Protein AF-A0A6J1W5N3-F1 (afdb_monomer_lite)

InterPro domains:
  IPR006020 PTB/PI domain [PF00640] (11-145)
  IPR006020 PTB/PI domain [PS01179] (11-145)
  IPR006020 PTB/PI domain [SM00462] (6-149)
  IPR011993 PH-like domain superfamily [G3DSA:2.30.29.30] (1-146)
  IPR047178 JNK-interacting protein 1 [PTHR47437] (1-156)

Structure (mmCIF, N/CA/C/O backbone):
data_AF-A0A6J1W5N3-F1
#
_entry.id   AF-A0A6J1W5N3-F1
#
loop_
_atom_site.group_PDB
_atom_site.id
_atom_site.type_symbol
_atom_site.label_atom_id
_atom_site.label_alt_id
_atom_site.label_comp_id
_atom_site.label_asym_id
_atom_site.label_entity_id
_atom_site.label_seq_id
_atom_site.pdbx_PDB_ins_code
_atom_site.Cartn_x
_atom_site.Cartn_y
_atom_site.Cartn_z
_atom_site.occupancy
_atom_site.B_iso_or_equiv
_atom_site.auth_seq_id
_atom_site.auth_comp_id
_atom_site.auth_asym_id
_atom_site.auth_atom_id
_atom_site.pdbx_PDB_model_num
ATOM 1 N N . LEU A 1 1 ? 1.050 11.140 30.054 1.00 41.69 1 LEU A N 1
ATOM 2 C CA . LEU A 1 1 ? 1.915 11.761 29.024 1.00 41.69 1 LEU A CA 1
ATOM 3 C C . LEU A 1 1 ? 1.474 11.235 27.662 1.00 41.69 1 LEU A C 1
ATOM 5 O O . LEU A 1 1 ? 1.854 10.128 27.311 1.00 41.69 1 LEU A O 1
ATOM 9 N N . LYS A 1 2 ? 0.604 11.960 26.945 1.00 44.38 2 LYS A N 1
ATOM 10 C CA . LYS A 1 2 ? 0.172 11.566 25.594 1.00 44.38 2 LYS A CA 1
ATOM 11 C C . LYS A 1 2 ? 1.347 11.803 24.643 1.00 44.38 2 LYS A C 1
ATOM 13 O O . LYS A 1 2 ? 1.712 12.952 24.408 1.00 44.38 2 LYS A O 1
ATOM 18 N N . ARG A 1 3 ? 2.008 10.730 24.208 1.00 53.19 3 ARG A N 1
ATOM 19 C CA . ARG A 1 3 ? 3.093 10.803 23.227 1.00 53.19 3 ARG A CA 1
ATOM 20 C C . ARG A 1 3 ? 2.467 11.096 21.866 1.00 53.19 3 ARG A C 1
ATOM 22 O O . ARG A 1 3 ? 1.614 10.352 21.418 1.00 53.19 3 ARG A O 1
ATOM 29 N N . ASN A 1 4 ? 2.883 12.195 21.247 1.00 57.50 4 ASN A N 1
ATOM 30 C CA . ASN A 1 4 ? 2.684 12.424 19.820 1.00 57.50 4 ASN A CA 1
ATOM 31 C C . ASN A 1 4 ? 3.415 11.333 19.033 1.00 57.50 4 ASN A C 1
ATOM 33 O O . ASN A 1 4 ? 4.613 11.153 19.269 1.00 57.50 4 ASN A O 1
ATOM 37 N N . PRO A 1 5 ? 2.806 10.793 17.975 1.00 57.59 5 PRO A N 1
ATOM 38 C CA . PRO A 1 5 ? 3.554 10.468 16.786 1.00 57.59 5 PRO A CA 1
ATOM 39 C C . PRO A 1 5 ? 3.289 11.573 15.760 1.00 57.59 5 PRO A C 1
ATOM 41 O O . PRO A 1 5 ? 2.505 11.421 14.831 1.00 57.59 5 PRO A O 1
ATOM 44 N N . CYS A 1 6 ? 3.986 12.707 15.911 1.00 74.62 6 CYS A N 1
ATOM 45 C CA . CYS A 1 6 ? 4.166 13.681 14.819 1.00 74.62 6 CYS A CA 1
ATOM 46 C C . CYS A 1 6 ? 5.134 13.146 13.746 1.00 74.62 6 CYS A C 1
ATOM 48 O O . CYS A 1 6 ? 5.687 13.928 12.975 1.00 74.62 6 CYS A O 1
ATOM 50 N N . TRP A 1 7 ? 5.419 11.840 13.748 1.00 93.00 7 TRP A N 1
ATOM 51 C CA . TRP A 1 7 ? 6.353 11.248 12.813 1.00 93.00 7 TRP A CA 1
ATOM 52 C C . TRP A 1 7 ? 5.649 10.992 11.484 1.00 93.00 7 TRP A C 1
ATOM 54 O O . TRP A 1 7 ? 4.497 10.555 11.429 1.00 93.00 7 TRP A O 1
ATOM 64 N N . VAL A 1 8 ? 6.380 11.284 10.418 1.00 95.56 8 VAL A N 1
ATOM 65 C CA . VAL A 1 8 ? 6.025 10.969 9.042 1.00 95.56 8 VAL A CA 1
ATOM 66 C C . VAL A 1 8 ? 7.302 10.458 8.394 1.00 95.56 8 VAL A C 1
ATOM 68 O O . VAL A 1 8 ? 8.340 11.110 8.489 1.00 95.56 8 VAL A O 1
ATOM 71 N N . GLU A 1 9 ? 7.234 9.284 7.779 1.00 97.50 9 GLU A N 1
ATOM 72 C CA . GLU A 1 9 ? 8.339 8.707 7.012 1.00 97.50 9 GLU A CA 1
ATOM 73 C C . GLU A 1 9 ? 8.003 8.739 5.524 1.00 97.50 9 GLU A C 1
ATOM 75 O O . GLU A 1 9 ? 6.858 8.486 5.143 1.00 97.50 9 GLU A O 1
ATOM 80 N N . HIS A 1 10 ? 9.003 9.024 4.693 1.00 97.12 10 HIS A N 1
ATOM 81 C CA . HIS A 1 10 ? 8.857 9.173 3.246 1.00 97.12 10 HIS A CA 1
ATOM 82 C C . HIS A 1 10 ? 9.663 8.108 2.510 1.00 97.12 10 HIS A C 1
ATOM 84 O O . HIS A 1 10 ? 10.825 7.852 2.834 1.00 97.12 10 HIS A O 1
ATOM 90 N N . PHE A 1 11 ? 9.062 7.514 1.482 1.00 97.25 11 PHE A N 1
ATOM 91 C CA . PHE A 1 11 ? 9.704 6.497 0.656 1.00 97.25 11 PHE A CA 1
ATOM 92 C C . PHE A 1 11 ? 9.455 6.767 -0.824 1.00 97.25 11 PHE A C 1
ATOM 94 O O . PHE A 1 11 ? 8.316 6.742 -1.292 1.00 97.25 11 PHE A O 1
ATOM 101 N N . ASN A 1 12 ? 10.534 6.928 -1.593 1.00 96.00 12 ASN A N 1
ATOM 102 C CA . ASN A 1 12 ? 10.446 7.007 -3.045 1.00 96.00 12 ASN A CA 1
ATOM 103 C C . ASN A 1 12 ? 10.312 5.601 -3.643 1.00 96.00 12 ASN A C 1
ATOM 105 O O . ASN A 1 12 ? 11.219 4.773 -3.545 1.00 96.00 12 ASN A O 1
ATOM 109 N N . VAL A 1 13 ? 9.154 5.314 -4.230 1.00 95.94 13 VAL A N 1
ATOM 110 C CA . VAL A 1 13 ? 8.788 3.974 -4.709 1.00 95.94 13 VAL A CA 1
ATOM 111 C C . VAL A 1 13 ? 8.031 4.074 -6.030 1.00 95.94 13 VAL A C 1
ATOM 113 O O . VAL A 1 13 ? 7.598 5.148 -6.440 1.00 95.94 13 VAL A O 1
ATOM 116 N N . GLN A 1 14 ? 7.838 2.954 -6.723 1.00 95.31 14 GLN A N 1
ATOM 117 C CA . GLN A 1 14 ? 7.046 2.915 -7.950 1.00 95.31 14 GLN A CA 1
ATOM 118 C C . GLN A 1 14 ? 5.700 2.251 -7.700 1.00 95.31 14 GLN A C 1
ATOM 120 O O . GLN A 1 14 ? 5.625 1.109 -7.243 1.00 95.31 14 GLN A O 1
ATOM 125 N N . PHE A 1 15 ? 4.618 2.938 -8.054 1.00 94.69 15 PHE A N 1
ATOM 126 C CA . PHE A 1 15 ? 3.278 2.375 -7.951 1.00 94.69 15 PHE A CA 1
ATOM 127 C C . PHE A 1 15 ? 2.946 1.528 -9.186 1.00 94.69 15 PHE A C 1
ATOM 129 O O . PHE A 1 15 ? 2.935 2.015 -10.320 1.00 94.69 15 PHE A O 1
ATOM 136 N N . LEU A 1 16 ? 2.623 0.250 -8.974 1.00 94.56 16 LEU A N 1
ATOM 137 C CA . LEU A 1 16 ? 2.275 -0.667 -10.059 1.00 94.56 16 LEU A CA 1
ATOM 138 C C . LEU A 1 16 ? 0.775 -0.701 -10.340 1.00 94.56 16 LEU A C 1
ATOM 140 O O . LEU A 1 16 ? 0.370 -0.853 -11.496 1.00 94.56 16 LEU A O 1
ATOM 144 N N . GLY A 1 17 ? -0.065 -0.541 -9.323 1.00 94.62 17 GLY A N 1
ATOM 145 C CA . GLY A 1 17 ? -1.509 -0.561 -9.513 1.00 94.62 17 GLY A CA 1
ATOM 146 C C . GLY A 1 17 ? -2.278 -0.981 -8.274 1.00 94.62 17 GLY A C 1
ATOM 147 O O . GLY A 1 17 ? -1.719 -1.253 -7.211 1.00 94.62 17 GLY A O 1
ATOM 148 N N . SER A 1 18 ? -3.595 -1.035 -8.427 1.00 96.75 18 SER A N 1
ATOM 149 C CA . SER A 1 18 ? -4.498 -1.575 -7.418 1.00 96.75 18 SER A CA 1
ATOM 150 C C . SER A 1 18 ? -5.413 -2.604 -8.043 1.00 96.75 18 SER A C 1
ATOM 152 O O . SER A 1 18 ? -5.770 -2.495 -9.216 1.00 96.75 18 SER A O 1
ATOM 154 N N . VAL A 1 19 ? -5.773 -3.615 -7.265 1.00 97.94 19 VAL A N 1
ATOM 155 C CA . VAL A 1 19 ? -6.684 -4.662 -7.707 1.00 97.94 19 VAL A CA 1
ATOM 156 C C . VAL A 1 19 ? -7.582 -5.079 -6.563 1.00 97.94 19 VAL A C 1
ATOM 158 O O . VAL A 1 19 ? -7.148 -5.144 -5.415 1.00 97.94 19 VAL A O 1
ATOM 161 N N . GLU A 1 20 ? -8.839 -5.356 -6.877 1.00 98.25 20 GLU A N 1
ATOM 162 C CA . GLU A 1 20 ? -9.758 -5.935 -5.909 1.00 98.25 20 GLU A CA 1
ATOM 163 C C . GLU A 1 20 ? -9.294 -7.328 -5.480 1.00 98.25 20 GLU A C 1
ATOM 165 O O . GLU A 1 20 ? -8.826 -8.128 -6.301 1.00 98.25 20 GLU A O 1
ATOM 170 N N . VAL A 1 21 ? -9.436 -7.604 -4.187 1.00 98.50 21 VAL A N 1
ATOM 171 C CA . VAL A 1 21 ? -9.086 -8.880 -3.567 1.00 98.50 21 VAL A CA 1
ATOM 172 C C . VAL A 1 21 ? -10.261 -9.425 -2.749 1.00 98.50 21 VAL A C 1
ATOM 174 O O . VAL A 1 21 ? -11.051 -8.644 -2.221 1.00 98.50 21 VAL A O 1
ATOM 177 N N . PRO A 1 22 ? -10.401 -10.758 -2.632 1.00 97.31 22 PRO A N 1
ATOM 178 C CA . PRO A 1 22 ? -11.573 -11.363 -1.996 1.00 97.31 22 PRO A CA 1
ATOM 179 C C . PRO A 1 22 ? -11.569 -11.271 -0.463 1.00 97.31 22 PRO A C 1
ATOM 181 O O . PRO A 1 22 ? -12.628 -11.358 0.151 1.00 97.31 22 PRO A O 1
ATOM 184 N N . TYR A 1 23 ? -10.401 -11.087 0.162 1.00 97.31 23 TYR A N 1
ATOM 185 C CA . TYR A 1 23 ? -10.256 -11.055 1.618 1.00 97.31 23 TYR A CA 1
ATOM 186 C C . TYR A 1 23 ? -9.337 -9.920 2.064 1.00 97.31 23 TYR A C 1
ATOM 188 O O . TYR A 1 23 ? -8.436 -9.508 1.334 1.00 97.31 23 TYR A O 1
ATOM 196 N N . HIS A 1 24 ? -9.552 -9.449 3.292 1.00 95.62 24 HIS A N 1
ATOM 197 C CA . HIS A 1 24 ? -8.825 -8.317 3.866 1.00 95.62 24 HIS A CA 1
ATOM 198 C C . HIS A 1 24 ? -7.397 -8.651 4.326 1.00 95.62 24 HIS A C 1
ATOM 200 O O . HIS A 1 24 ? -6.611 -7.746 4.574 1.00 95.62 24 HIS A O 1
ATOM 206 N N . GLN A 1 25 ? -7.043 -9.933 4.460 1.00 95.00 25 GLN A N 1
ATOM 207 C CA . GLN A 1 25 ? -5.736 -10.352 4.969 1.00 95.00 25 GLN A CA 1
ATOM 208 C C . GLN A 1 25 ? -5.273 -11.692 4.396 1.00 95.00 25 GLN A C 1
ATOM 210 O O . GLN A 1 25 ? -6.080 -12.504 3.939 1.00 95.00 25 GLN A O 1
ATOM 215 N N . GLY A 1 26 ? -3.961 -11.927 4.464 1.00 96.12 26 GLY A N 1
ATOM 216 C CA . GLY A 1 26 ? -3.330 -13.201 4.128 1.00 96.12 26 GLY A CA 1
ATOM 217 C C . GLY A 1 26 ? -2.244 -13.075 3.061 1.00 96.12 26 GLY A C 1
ATOM 218 O O . GLY A 1 26 ? -2.437 -12.469 2.006 1.00 96.12 26 GLY A O 1
ATOM 219 N N . ASN A 1 27 ? -1.103 -13.726 3.304 1.00 96.44 27 ASN A N 1
ATOM 220 C CA . ASN A 1 27 ? 0.046 -13.708 2.392 1.00 96.44 27 ASN A CA 1
ATOM 221 C C . ASN A 1 27 ? -0.306 -14.215 0.987 1.00 96.44 27 ASN A C 1
ATOM 223 O O . ASN A 1 27 ? 0.145 -13.638 0.002 1.00 96.44 27 ASN A O 1
ATOM 227 N N . GLY A 1 28 ? -1.146 -15.252 0.880 1.00 97.81 28 GLY A N 1
ATOM 228 C CA . GLY A 1 28 ? -1.596 -15.781 -0.412 1.00 97.81 28 GLY A CA 1
ATOM 229 C C . GLY A 1 28 ? -2.386 -14.760 -1.237 1.00 97.81 28 GLY A C 1
ATOM 230 O O . GLY A 1 28 ? -2.184 -14.661 -2.445 1.00 97.81 28 GLY A O 1
ATOM 231 N N . ILE A 1 29 ? -3.220 -13.947 -0.582 1.00 97.94 29 ILE A N 1
ATOM 232 C CA . ILE A 1 29 ? -4.014 -12.891 -1.226 1.00 97.94 29 ILE A CA 1
ATOM 233 C C . ILE A 1 29 ? -3.109 -11.781 -1.752 1.00 97.94 29 ILE A C 1
ATOM 235 O O . ILE A 1 29 ? -3.225 -11.366 -2.906 1.00 97.94 29 ILE A O 1
ATOM 239 N N . LEU A 1 30 ? -2.161 -11.353 -0.922 1.00 96.75 30 LEU A N 1
ATOM 240 C CA . LEU A 1 30 ? -1.202 -10.306 -1.247 1.00 96.75 30 LEU A CA 1
ATOM 241 C C . LEU A 1 30 ? -0.268 -10.739 -2.393 1.00 96.75 30 LEU A C 1
ATOM 243 O O . LEU A 1 30 ? -0.101 -10.008 -3.370 1.00 96.75 30 LEU A O 1
ATOM 247 N N . CYS A 1 31 ? 0.247 -11.972 -2.347 1.00 98.12 31 CYS A N 1
ATOM 248 C CA . CYS A 1 31 ? 1.070 -12.541 -3.419 1.00 98.12 31 CYS A CA 1
ATOM 249 C C . CYS A 1 31 ? 0.293 -12.677 -4.735 1.00 98.12 31 CYS A C 1
ATOM 251 O O . CYS A 1 31 ? 0.817 -12.331 -5.794 1.00 98.12 31 CYS A O 1
ATOM 253 N N . ALA A 1 32 ? -0.959 -13.143 -4.688 1.00 98.25 32 ALA A N 1
ATOM 254 C CA . ALA A 1 32 ? -1.795 -13.261 -5.880 1.00 98.25 32 ALA A CA 1
ATOM 255 C C . ALA A 1 32 ? -2.072 -11.891 -6.524 1.00 98.25 32 ALA A C 1
ATOM 257 O O . ALA A 1 32 ? -1.987 -11.756 -7.746 1.00 98.25 32 ALA A O 1
ATOM 258 N N . ALA A 1 33 ? -2.342 -10.859 -5.717 1.00 98.38 33 ALA A N 1
ATOM 259 C CA . ALA A 1 33 ? -2.532 -9.492 -6.199 1.00 98.38 33 ALA A CA 1
ATOM 260 C C . ALA A 1 33 ? -1.265 -8.929 -6.862 1.00 98.38 33 ALA A C 1
ATOM 262 O O . ALA A 1 33 ? -1.333 -8.400 -7.975 1.00 98.38 33 ALA A O 1
ATOM 263 N N . MET A 1 34 ? -0.103 -9.105 -6.221 1.00 98.25 34 MET A N 1
ATOM 264 C CA . MET A 1 34 ? 1.196 -8.731 -6.788 1.00 98.25 34 MET A CA 1
ATOM 265 C C . MET A 1 34 ? 1.454 -9.434 -8.114 1.00 98.25 34 MET A C 1
ATOM 267 O O . MET A 1 34 ? 1.780 -8.775 -9.098 1.00 98.25 34 MET A O 1
ATOM 271 N N . GLN A 1 35 ? 1.258 -10.752 -8.166 1.00 97.56 35 GLN A N 1
ATOM 272 C CA . GLN A 1 35 ? 1.456 -11.538 -9.379 1.00 97.56 35 GLN A CA 1
ATOM 273 C C . GLN A 1 35 ? 0.542 -11.055 -10.511 1.00 97.56 35 GLN A C 1
ATOM 275 O O . GLN A 1 35 ? 1.004 -10.879 -11.642 1.00 97.56 35 GLN A O 1
ATOM 280 N N . LYS A 1 36 ? -0.738 -10.803 -10.214 1.00 97.31 36 LYS A N 1
ATOM 281 C CA . LYS A 1 36 ? -1.719 -10.302 -11.183 1.00 97.31 36 LYS A CA 1
ATOM 282 C C . LYS A 1 36 ? -1.289 -8.953 -11.761 1.00 97.31 36 LYS A C 1
ATOM 284 O O . LYS A 1 36 ? -1.222 -8.809 -12.978 1.00 97.31 36 LYS A O 1
ATOM 289 N N . ILE A 1 37 ? -0.935 -7.991 -10.909 1.00 96.38 37 ILE A N 1
ATOM 290 C CA . ILE A 1 37 ? -0.506 -6.654 -11.345 1.00 96.38 37 ILE A CA 1
ATOM 291 C C . ILE A 1 37 ? 0.832 -6.709 -12.093 1.00 96.38 37 ILE A C 1
ATOM 293 O O . ILE A 1 37 ? 0.963 -6.100 -13.155 1.00 96.38 37 ILE A O 1
ATOM 297 N N . ALA A 1 38 ? 1.816 -7.453 -11.581 1.00 94.38 38 ALA A N 1
ATOM 298 C CA . ALA A 1 38 ? 3.135 -7.567 -12.194 1.00 94.38 38 ALA A CA 1
ATOM 299 C C . ALA A 1 38 ? 3.051 -8.195 -13.593 1.00 94.38 38 ALA A C 1
ATOM 301 O O . ALA A 1 38 ? 3.707 -7.723 -14.520 1.00 94.38 38 ALA A O 1
ATOM 302 N N . THR A 1 39 ? 2.202 -9.212 -13.772 1.00 94.00 39 THR A N 1
ATOM 303 C CA . THR A 1 39 ? 1.969 -9.847 -15.080 1.00 94.00 39 THR A CA 1
ATOM 304 C C . THR A 1 39 ? 1.378 -8.852 -16.076 1.00 94.00 39 THR A C 1
ATOM 306 O O . THR A 1 39 ? 1.911 -8.707 -17.173 1.00 94.00 39 THR A O 1
ATOM 309 N N . THR A 1 40 ? 0.349 -8.097 -15.678 1.00 90.56 40 THR A N 1
ATOM 310 C CA . THR A 1 40 ? -0.237 -7.045 -16.523 1.00 90.56 40 THR A CA 1
ATOM 311 C C . THR A 1 40 ? 0.792 -5.975 -16.886 1.00 90.56 40 THR A C 1
ATOM 313 O O . THR A 1 40 ? 0.882 -5.567 -18.041 1.00 90.56 40 THR A O 1
ATOM 316 N N . ARG A 1 41 ? 1.620 -5.543 -15.926 1.00 90.25 41 ARG A N 1
ATOM 317 C CA . ARG A 1 41 ? 2.629 -4.501 -16.152 1.00 90.25 41 ARG A CA 1
ATOM 318 C C . ARG A 1 41 ? 3.763 -4.940 -17.065 1.00 90.25 41 ARG A C 1
ATOM 320 O O . ARG A 1 41 ? 4.210 -4.115 -17.854 1.00 90.25 41 ARG A O 1
ATOM 327 N N . LYS A 1 42 ? 4.190 -6.206 -17.028 1.00 88.94 42 LYS A N 1
ATOM 328 C CA . LYS A 1 42 ? 5.202 -6.733 -17.964 1.00 88.94 42 LYS A CA 1
ATOM 329 C C . LYS A 1 42 ? 4.804 -6.528 -19.428 1.00 88.94 42 LYS A C 1
ATOM 331 O O . LYS A 1 42 ? 5.668 -6.257 -20.249 1.00 88.94 42 LYS A O 1
ATOM 336 N N . LEU A 1 43 ? 3.508 -6.598 -19.737 1.00 87.50 43 LEU A N 1
ATOM 337 C CA . LEU A 1 43 ? 2.990 -6.391 -21.092 1.00 87.50 43 LEU A CA 1
ATOM 338 C C . LEU A 1 43 ? 2.936 -4.909 -21.491 1.00 87.50 43 LEU A C 1
ATOM 340 O O . LEU A 1 43 ? 2.997 -4.587 -22.672 1.00 87.50 43 LEU A O 1
ATOM 344 N N . THR A 1 44 ? 2.820 -3.998 -20.520 1.00 86.50 44 THR A N 1
ATOM 345 C CA . THR A 1 44 ? 2.614 -2.564 -20.776 1.00 86.50 44 THR A CA 1
ATOM 346 C C . THR A 1 44 ? 3.808 -1.686 -20.410 1.00 86.50 44 THR A C 1
ATOM 348 O O . THR A 1 44 ? 3.726 -0.478 -20.601 1.00 86.50 44 THR A O 1
ATOM 351 N N . VAL A 1 45 ? 4.891 -2.238 -19.853 1.00 85.88 45 VAL A N 1
ATOM 352 C CA . VAL A 1 45 ? 6.005 -1.463 -19.268 1.00 85.88 45 VAL A CA 1
ATOM 353 C C . VAL A 1 45 ? 6.648 -0.500 -20.268 1.00 85.88 45 VAL A C 1
ATOM 355 O O . VAL A 1 45 ? 6.922 0.641 -19.913 1.00 85.88 45 VAL A O 1
ATOM 358 N N . HIS A 1 46 ? 6.800 -0.916 -21.528 1.00 84.12 46 HIS A N 1
ATOM 359 C CA . HIS A 1 46 ? 7.358 -0.078 -22.595 1.00 84.12 46 HIS A CA 1
ATOM 360 C C . HIS A 1 46 ? 6.423 1.059 -23.023 1.00 84.12 46 HIS A C 1
ATOM 362 O O . HIS A 1 46 ? 6.885 2.089 -23.498 1.00 84.12 46 HIS A O 1
ATOM 368 N N . LEU A 1 47 ? 5.111 0.881 -22.849 1.00 82.88 47 LEU A N 1
ATOM 369 C CA . LEU A 1 47 ? 4.093 1.858 -23.243 1.00 82.88 47 LEU A CA 1
ATOM 370 C C . LEU A 1 47 ? 3.772 2.834 -22.106 1.00 82.88 47 LEU A C 1
ATOM 372 O O . LEU A 1 47 ? 3.497 4.010 -22.332 1.00 82.88 47 LEU A O 1
ATOM 376 N N . ARG A 1 48 ? 3.749 2.326 -20.871 1.00 78.69 48 ARG A N 1
ATOM 377 C CA . ARG A 1 48 ? 3.402 3.061 -19.653 1.00 78.69 48 ARG A CA 1
ATOM 378 C C . ARG A 1 48 ? 4.308 2.603 -18.508 1.00 78.69 48 ARG A C 1
ATOM 380 O O . ARG A 1 48 ? 3.887 1.747 -17.712 1.00 78.69 48 ARG A O 1
ATOM 387 N N . PRO A 1 49 ? 5.527 3.164 -18.422 1.00 82.56 49 PRO A N 1
ATOM 388 C CA . PRO A 1 49 ? 6.430 2.915 -17.308 1.00 82.56 49 PRO A CA 1
ATOM 389 C C . PRO A 1 49 ? 5.733 3.182 -15.963 1.00 82.56 49 PRO A C 1
ATOM 391 O O . PRO A 1 49 ? 4.893 4.088 -15.888 1.00 82.56 49 PRO A O 1
ATOM 394 N N . PRO A 1 50 ? 6.024 2.401 -14.905 1.00 81.62 50 PRO A N 1
ATOM 395 C CA . PRO A 1 50 ? 5.522 2.681 -13.565 1.00 81.62 50 PRO A CA 1
ATOM 396 C C . PRO A 1 50 ? 5.865 4.106 -13.137 1.00 81.62 50 PRO A C 1
ATOM 398 O O . PRO A 1 50 ? 7.007 4.540 -13.274 1.00 81.62 50 PRO A O 1
ATOM 401 N N . SER A 1 51 ? 4.877 4.833 -12.622 1.00 81.69 51 SER A N 1
ATOM 402 C CA . SER A 1 51 ? 5.107 6.175 -12.098 1.00 81.6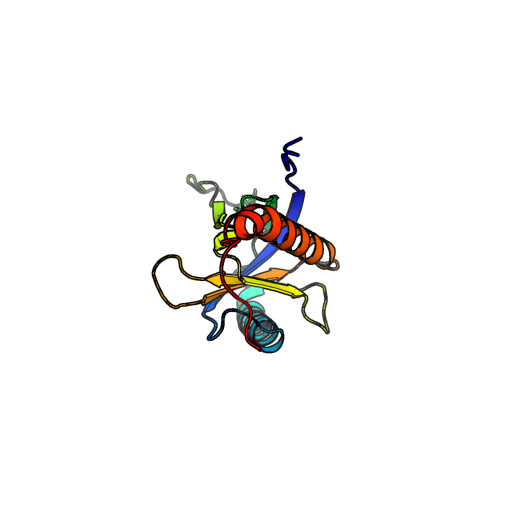9 51 SER A CA 1
ATOM 403 C C . SER A 1 51 ? 5.807 6.083 -10.750 1.00 81.69 51 SER A C 1
ATOM 405 O O . SER A 1 51 ? 5.355 5.353 -9.861 1.00 81.69 51 SER A O 1
ATOM 407 N N . THR A 1 52 ? 6.886 6.843 -10.606 1.00 90.19 52 THR A N 1
ATOM 408 C CA . THR A 1 52 ? 7.491 7.113 -9.305 1.00 90.19 52 THR A CA 1
ATOM 409 C C . THR A 1 52 ? 6.520 7.941 -8.464 1.00 90.19 52 THR A C 1
ATOM 411 O O . THR A 1 52 ? 5.849 8.848 -8.966 1.00 90.19 52 THR A O 1
ATOM 414 N N . CYS A 1 53 ? 6.407 7.602 -7.189 1.00 92.00 53 CYS A N 1
ATOM 415 C CA . CYS A 1 53 ? 5.620 8.335 -6.213 1.00 92.00 53 CYS A CA 1
ATOM 416 C C . CYS A 1 53 ? 6.364 8.409 -4.883 1.00 92.00 53 CYS A C 1
ATOM 418 O O . CYS A 1 53 ? 7.135 7.509 -4.543 1.00 92.00 53 CYS A O 1
ATOM 420 N N . ASP A 1 54 ? 6.076 9.461 -4.129 1.00 94.94 54 ASP A N 1
ATOM 421 C CA . ASP A 1 54 ? 6.426 9.535 -2.720 1.00 94.94 54 ASP A CA 1
ATOM 422 C C . ASP A 1 54 ? 5.321 8.867 -1.894 1.00 94.94 54 ASP A C 1
ATOM 424 O O . ASP A 1 54 ? 4.127 9.101 -2.122 1.00 94.94 54 ASP A O 1
ATOM 428 N N . LEU A 1 55 ? 5.717 7.973 -0.995 1.00 96.56 55 LEU A N 1
ATOM 429 C CA . LEU A 1 55 ? 4.825 7.279 -0.079 1.00 96.56 55 LEU A CA 1
ATOM 430 C C . LEU A 1 55 ? 5.087 7.795 1.333 1.00 96.56 55 LEU A C 1
ATOM 432 O O . LEU A 1 55 ? 6.080 7.421 1.954 1.00 96.56 55 LEU A O 1
ATOM 436 N N . GLU A 1 56 ? 4.178 8.626 1.829 1.00 96.88 56 GLU A N 1
ATOM 437 C CA . GLU A 1 56 ? 4.226 9.172 3.182 1.00 96.88 56 GLU A CA 1
ATOM 438 C C . GLU A 1 56 ? 3.458 8.237 4.119 1.00 96.88 56 GLU A C 1
ATOM 440 O O . GLU A 1 56 ? 2.299 7.894 3.861 1.00 96.88 56 GLU A O 1
ATOM 445 N N . ILE A 1 57 ? 4.092 7.806 5.204 1.00 97.75 57 ILE A N 1
ATOM 446 C CA . ILE A 1 57 ? 3.497 6.908 6.196 1.00 97.75 57 ILE A CA 1
ATOM 447 C C . ILE A 1 57 ? 3.516 7.609 7.546 1.00 97.75 57 ILE A C 1
ATOM 449 O O . ILE A 1 57 ? 4.566 8.051 8.009 1.00 97.75 57 ILE A O 1
ATOM 453 N N . SER A 1 58 ? 2.354 7.672 8.187 1.00 95.81 58 SER A N 1
ATOM 454 C CA . SER A 1 58 ? 2.181 8.196 9.538 1.00 95.81 58 SER A CA 1
ATOM 455 C C . SER A 1 58 ? 1.131 7.384 10.296 1.00 95.81 58 SER A C 1
ATOM 457 O O . SER A 1 58 ? 0.498 6.477 9.747 1.00 95.81 58 SER A O 1
ATOM 459 N N . LEU A 1 59 ? 0.887 7.746 11.557 1.00 93.56 59 LEU A N 1
ATOM 460 C CA . LEU A 1 59 ? -0.193 7.155 12.348 1.00 93.56 59 LEU A CA 1
ATOM 461 C C . LEU A 1 59 ? -1.577 7.333 11.689 1.00 93.56 59 LEU A C 1
ATOM 463 O O . LEU A 1 59 ? -2.443 6.465 11.794 1.00 93.56 59 LEU A O 1
ATOM 467 N N . GLN A 1 60 ? -1.810 8.456 11.003 1.00 93.69 60 GLN A N 1
ATOM 468 C CA . GLN A 1 60 ? -3.110 8.764 10.400 1.00 93.69 60 GLN A CA 1
ATOM 469 C C . GLN A 1 60 ? -3.394 7.906 9.161 1.00 93.69 60 GLN A C 1
ATOM 471 O O . GLN A 1 60 ? -4.562 7.647 8.844 1.00 93.69 60 GLN A O 1
ATOM 476 N N . GLY A 1 61 ? -2.358 7.470 8.445 1.00 95.62 61 GLY A N 1
ATOM 477 C CA . GLY A 1 61 ? -2.533 6.724 7.210 1.00 95.62 61 GLY A CA 1
ATOM 478 C C . GLY A 1 61 ? -1.307 6.683 6.315 1.00 95.62 61 GLY A C 1
ATOM 479 O O . GLY A 1 61 ? -0.186 6.979 6.716 1.00 95.62 61 GLY A O 1
ATOM 480 N N . ILE A 1 62 ? -1.568 6.296 5.072 1.00 97.56 62 ILE A N 1
ATOM 481 C CA . ILE A 1 62 ? -0.587 6.211 3.997 1.00 97.56 62 ILE A CA 1
ATOM 482 C C . ILE A 1 62 ? -1.017 7.196 2.913 1.00 97.56 62 ILE A C 1
ATOM 484 O O . ILE A 1 62 ? -2.102 7.051 2.348 1.00 97.56 62 ILE A O 1
ATOM 488 N N . ASN A 1 63 ? -0.190 8.188 2.606 1.00 96.44 63 ASN A N 1
ATOM 489 C CA . ASN A 1 63 ? -0.417 9.121 1.511 1.00 96.44 63 ASN A CA 1
ATOM 490 C C . ASN A 1 63 ? 0.492 8.765 0.336 1.00 96.44 63 ASN A C 1
ATOM 492 O O . ASN A 1 63 ? 1.711 8.750 0.462 1.00 96.44 63 ASN A O 1
ATOM 496 N N . ARG A 1 64 ? -0.092 8.475 -0.826 1.00 94.38 64 ARG A N 1
ATOM 497 C CA . ARG A 1 64 ? 0.669 8.292 -2.064 1.00 94.38 64 ARG A CA 1
ATOM 498 C C . ARG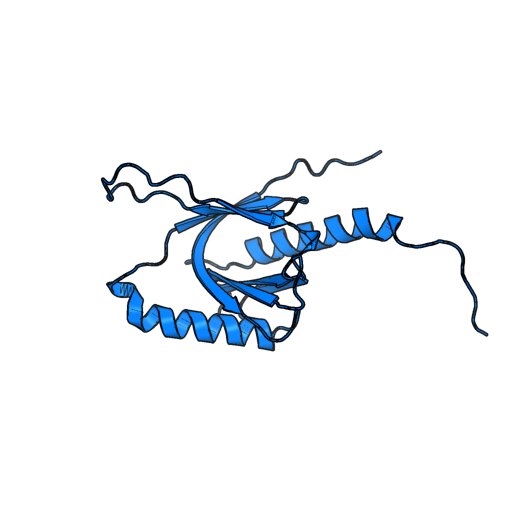 A 1 64 ? 0.599 9.569 -2.882 1.00 94.38 64 ARG A C 1
ATOM 500 O O . ARG A 1 64 ? -0.456 9.854 -3.446 1.00 94.38 64 ARG A O 1
ATOM 507 N N . VAL A 1 65 ? 1.719 10.261 -3.038 1.00 91.94 65 VAL A N 1
ATOM 508 C CA . VAL A 1 65 ? 1.838 11.481 -3.841 1.00 91.94 65 VAL A CA 1
ATOM 509 C C . VAL A 1 65 ? 2.553 11.158 -5.146 1.00 91.94 65 VAL A C 1
ATOM 511 O O . VAL A 1 65 ? 3.712 10.746 -5.154 1.00 91.94 65 VAL A O 1
ATOM 514 N N . GLN A 1 66 ? 1.868 11.311 -6.278 1.00 85.69 66 GLN A N 1
ATOM 515 C CA . GLN A 1 66 ? 2.504 11.108 -7.577 1.00 85.69 66 GLN A CA 1
ATOM 516 C C . GLN A 1 66 ? 3.509 12.232 -7.862 1.00 85.69 66 GLN A C 1
ATOM 518 O O . GLN A 1 66 ? 3.157 13.411 -7.824 1.00 85.69 66 GLN A O 1
ATOM 523 N N . THR A 1 67 ? 4.756 11.873 -8.170 1.00 74.38 67 THR A N 1
ATOM 524 C CA . THR A 1 67 ? 5.770 12.846 -8.587 1.00 74.38 67 THR A CA 1
ATOM 525 C C . THR A 1 67 ? 5.587 13.134 -10.073 1.00 74.38 67 THR A C 1
ATOM 527 O O . THR A 1 67 ? 5.472 12.211 -10.884 1.00 74.38 67 THR A O 1
ATOM 530 N N . ALA A 1 68 ? 5.521 14.413 -10.441 1.00 63.62 68 ALA A N 1
ATOM 531 C CA . ALA A 1 68 ? 5.403 14.804 -11.835 1.00 63.62 68 ALA A CA 1
ATOM 532 C C . ALA A 1 68 ? 6.682 14.460 -12.607 1.00 63.62 68 ALA A C 1
ATOM 534 O O . ALA A 1 68 ? 7.779 14.763 -12.147 1.00 63.62 68 ALA A O 1
ATOM 535 N N . ASN A 1 69 ? 6.547 13.841 -13.782 1.00 57.25 69 ASN A N 1
ATOM 536 C CA . ASN A 1 69 ? 7.677 13.675 -14.692 1.00 57.25 69 ASN A CA 1
ATOM 537 C C . ASN A 1 69 ? 7.957 15.017 -15.376 1.00 57.25 69 ASN A C 1
ATOM 539 O O . ASN A 1 69 ? 7.081 15.547 -16.055 1.00 57.25 69 ASN A O 1
ATOM 543 N N . GLU A 1 70 ? 9.192 15.502 -15.273 1.00 49.53 70 GLU A N 1
ATOM 544 C CA . GLU A 1 70 ? 9.668 16.780 -15.836 1.00 49.53 70 GLU A CA 1
ATOM 545 C C . GLU A 1 70 ? 9.512 16.891 -17.371 1.00 49.53 70 GLU A C 1
ATOM 547 O O . GLU A 1 70 ? 9.592 17.977 -17.932 1.00 49.53 70 GLU A O 1
ATOM 552 N N . TYR A 1 71 ? 9.235 15.777 -18.059 1.00 50.94 71 TYR A N 1
ATOM 553 C CA . TYR A 1 71 ? 9.151 15.682 -19.523 1.00 50.94 71 TYR A CA 1
ATOM 554 C C . TYR A 1 71 ? 7.726 15.691 -20.097 1.00 50.94 71 TYR A C 1
ATOM 556 O O . TYR A 1 71 ? 7.545 15.411 -21.281 1.00 50.94 71 TYR A O 1
ATOM 564 N N . ARG A 1 72 ? 6.695 15.958 -19.286 1.00 48.72 72 ARG A N 1
ATOM 565 C CA . ARG A 1 72 ? 5.314 16.098 -19.772 1.00 48.72 72 ARG A CA 1
ATOM 566 C C . ARG A 1 72 ? 4.848 17.537 -19.579 1.00 48.72 72 ARG A C 1
ATOM 568 O O . ARG A 1 72 ? 4.323 17.886 -18.530 1.00 48.72 72 ARG A O 1
ATOM 575 N N . GLN A 1 73 ? 5.091 18.356 -20.603 1.00 42.62 73 GLN A N 1
ATOM 576 C CA . GLN A 1 73 ? 4.391 19.621 -20.811 1.00 42.62 73 GLN A CA 1
ATOM 577 C C . GLN A 1 73 ? 2.945 19.294 -21.177 1.00 42.62 73 GLN A C 1
ATOM 579 O O . GLN A 1 73 ? 2.643 19.108 -22.344 1.00 42.62 73 GLN A O 1
ATOM 584 N N . ASP A 1 74 ? 2.089 19.155 -20.176 1.00 46.25 74 ASP A N 1
ATOM 585 C CA . ASP A 1 74 ? 0.679 19.493 -20.313 1.00 46.25 74 ASP A CA 1
ATOM 586 C C . ASP A 1 74 ? 0.250 20.087 -18.972 1.00 46.25 74 ASP A C 1
ATOM 588 O O . ASP A 1 74 ? 0.437 19.506 -17.898 1.00 46.25 74 ASP A O 1
ATOM 592 N N . GLU A 1 75 ? -0.208 21.327 -19.063 1.00 45.66 75 GLU A N 1
ATOM 593 C CA . GLU A 1 75 ? -0.784 22.124 -17.993 1.00 45.66 75 GLU A CA 1
ATOM 594 C C . GLU A 1 75 ? -1.959 21.323 -17.392 1.00 45.66 75 GLU A C 1
ATOM 596 O O . GLU A 1 75 ? -2.754 20.774 -18.142 1.00 45.66 75 GLU A O 1
ATOM 601 N N . GLU A 1 76 ? -2.038 21.220 -16.055 1.00 46.09 76 GLU A N 1
ATOM 602 C CA . GLU A 1 76 ? -3.011 20.416 -15.268 1.00 46.09 76 GLU A CA 1
ATOM 603 C C . GLU A 1 76 ? -2.602 18.997 -14.811 1.00 46.09 76 GLU A C 1
ATOM 605 O O . GLU A 1 76 ? -3.465 18.158 -14.551 1.00 46.09 76 GLU A O 1
ATOM 610 N N . MET A 1 77 ? -1.322 18.699 -14.554 1.00 48.75 77 MET A N 1
ATOM 611 C CA . MET A 1 77 ? -1.037 17.606 -13.606 1.00 48.75 77 MET A CA 1
ATOM 612 C C . MET A 1 77 ? -1.126 18.132 -12.172 1.00 48.75 77 MET A C 1
ATOM 614 O O . MET A 1 77 ? -0.119 18.375 -11.503 1.00 48.75 77 MET A O 1
ATOM 618 N N . GLU A 1 78 ? -2.363 18.332 -11.714 1.00 50.25 78 GLU A N 1
ATOM 619 C CA . GLU A 1 78 ? -2.688 18.424 -10.293 1.00 50.25 78 GLU A CA 1
ATOM 620 C C . GLU A 1 78 ? -1.909 17.313 -9.569 1.00 50.25 78 GLU A C 1
ATOM 622 O O . GLU A 1 78 ? -1.853 16.175 -10.049 1.00 50.25 78 GLU A O 1
ATOM 627 N N . ARG A 1 79 ? -1.222 17.627 -8.463 1.00 60.25 79 ARG A N 1
ATOM 628 C CA . ARG A 1 79 ? -0.554 16.596 -7.657 1.00 60.25 79 ARG A CA 1
ATOM 629 C C . ARG A 1 79 ? -1.619 15.589 -7.226 1.00 60.25 79 ARG A C 1
ATOM 631 O O . ARG A 1 79 ? -2.325 15.819 -6.252 1.00 60.25 79 ARG A O 1
ATOM 638 N N . CYS A 1 80 ? -1.726 14.474 -7.942 1.00 75.12 80 CYS A N 1
ATOM 639 C CA . CYS A 1 80 ? -2.649 13.406 -7.603 1.00 75.12 80 CYS A CA 1
ATOM 640 C C . CYS A 1 80 ? -2.126 12.709 -6.348 1.00 75.12 80 CYS A C 1
ATOM 642 O O . CYS A 1 80 ? -1.229 11.858 -6.411 1.00 75.12 80 CYS A O 1
ATOM 644 N N . SER A 1 81 ? -2.670 13.100 -5.199 1.00 88.00 81 SER A N 1
ATOM 645 C CA . SER A 1 81 ? -2.464 12.416 -3.932 1.00 88.00 81 SER A CA 1
ATOM 646 C C . SER A 1 81 ? -3.628 11.470 -3.654 1.00 88.00 81 SER A C 1
ATOM 648 O O . SER A 1 81 ? -4.786 11.740 -3.972 1.00 88.00 81 SER A O 1
ATOM 650 N N . HIS A 1 82 ? -3.317 10.313 -3.083 1.00 92.50 82 HIS A N 1
ATOM 651 C CA . HIS A 1 82 ? -4.324 9.373 -2.610 1.00 92.50 82 HIS A CA 1
ATOM 652 C C . HIS A 1 82 ? -4.005 8.996 -1.176 1.00 92.50 82 HIS A C 1
ATOM 654 O O . HIS A 1 82 ? -2.999 8.335 -0.912 1.00 92.50 82 HIS A O 1
ATOM 660 N N . PHE A 1 83 ? -4.891 9.400 -0.271 1.00 95.69 83 PHE A N 1
ATOM 661 C CA . PHE A 1 83 ? -4.756 9.130 1.148 1.00 95.69 83 PHE A CA 1
ATOM 662 C C . PHE A 1 83 ? -5.573 7.905 1.564 1.00 95.69 83 PHE A C 1
ATOM 664 O O . PHE A 1 83 ? -6.791 7.847 1.384 1.00 95.69 83 PHE A O 1
ATOM 671 N N . PHE A 1 84 ? -4.894 6.932 2.162 1.00 96.44 84 PHE A N 1
ATOM 672 C CA . PHE A 1 84 ? -5.475 5.726 2.731 1.00 96.44 84 PHE A CA 1
ATOM 673 C C . PHE A 1 84 ? -5.444 5.842 4.253 1.00 96.44 84 PHE A C 1
ATOM 675 O O . PHE A 1 84 ? -4.386 5.735 4.868 1.00 96.44 84 PHE A O 1
ATOM 682 N N . GLN A 1 85 ? -6.608 6.061 4.866 1.00 95.50 85 GLN A N 1
ATOM 683 C CA . GLN A 1 85 ? -6.713 6.165 6.325 1.00 95.50 85 GLN A CA 1
ATOM 684 C C . GLN A 1 85 ? -6.242 4.869 6.993 1.00 95.50 85 GLN A C 1
ATOM 686 O O . GLN A 1 85 ? -6.660 3.787 6.573 1.00 95.50 85 GLN A O 1
ATOM 691 N N . MET A 1 86 ? -5.459 4.975 8.070 1.00 95.00 86 MET A N 1
ATOM 692 C CA . MET A 1 86 ? -4.894 3.808 8.760 1.00 95.00 86 MET A CA 1
ATOM 693 C C . MET A 1 86 ? -5.978 2.823 9.217 1.00 95.00 86 MET A C 1
ATOM 695 O O . MET A 1 86 ? -5.845 1.625 8.999 1.00 95.00 86 MET A O 1
ATOM 699 N N . LYS A 1 87 ? -7.124 3.327 9.699 1.00 93.88 87 LYS A N 1
ATOM 700 C CA . LYS A 1 87 ? -8.299 2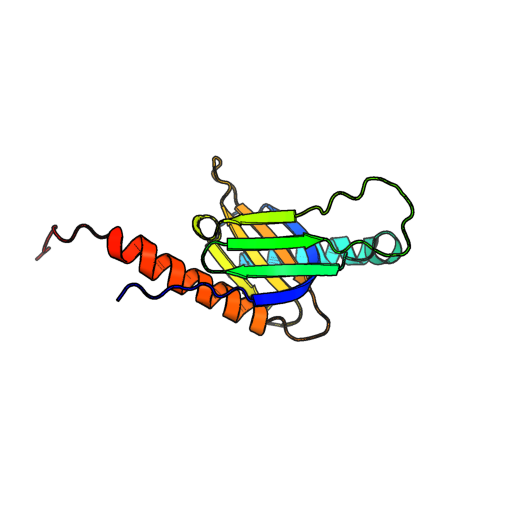.517 10.085 1.00 93.88 87 LYS A CA 1
ATOM 701 C C . LYS A 1 87 ? -8.858 1.602 8.988 1.00 93.88 87 LYS A C 1
ATOM 703 O O . LYS A 1 87 ? -9.605 0.674 9.283 1.00 93.88 87 LYS A O 1
ATOM 708 N N . ASN A 1 88 ? -8.573 1.914 7.723 1.00 95.38 88 ASN A N 1
ATOM 709 C CA . ASN A 1 88 ? -9.034 1.140 6.575 1.00 95.38 88 ASN A CA 1
ATOM 710 C C . ASN A 1 88 ? -7.948 0.192 6.056 1.00 95.38 88 ASN A C 1
ATOM 712 O O . ASN A 1 88 ? -8.274 -0.707 5.284 1.00 95.38 88 ASN A O 1
ATOM 716 N N . VAL A 1 89 ? -6.679 0.377 6.432 1.00 96.12 89 VAL A N 1
ATOM 717 C CA . VAL A 1 89 ? -5.609 -0.579 6.131 1.00 96.12 89 VAL A CA 1
ATOM 718 C C . VAL A 1 89 ? -5.830 -1.810 7.006 1.00 96.12 89 VAL A C 1
ATOM 720 O O . VAL A 1 89 ? -6.178 -1.692 8.171 1.00 96.12 89 VAL A O 1
ATOM 723 N N . SER A 1 90 ? -5.694 -3.001 6.433 1.00 95.50 90 SER A N 1
ATOM 724 C CA . SER A 1 90 ? -6.051 -4.259 7.110 1.00 95.50 90 SER A CA 1
ATOM 725 C C . SER A 1 90 ? -4.951 -5.314 7.072 1.00 95.50 90 SER A C 1
ATOM 727 O O . SER A 1 90 ? -4.951 -6.226 7.895 1.00 95.50 90 SER A O 1
ATOM 729 N N . PHE A 1 91 ? -4.018 -5.203 6.126 1.00 97.31 91 PHE A N 1
ATOM 730 C CA . PHE A 1 91 ? -2.888 -6.114 5.990 1.00 97.31 91 PHE A CA 1
ATOM 731 C C . PHE A 1 91 ? -1.804 -5.482 5.114 1.00 97.31 91 PHE A C 1
ATOM 733 O O . PHE A 1 91 ? -2.124 -4.729 4.194 1.00 97.31 91 PHE A O 1
ATOM 740 N N . CYS A 1 92 ? -0.533 -5.808 5.340 1.00 98.25 92 CYS A N 1
ATOM 741 C CA . CYS A 1 92 ? 0.571 -5.393 4.476 1.00 98.25 92 CYS A CA 1
ATOM 742 C C . CYS A 1 92 ? 1.704 -6.420 4.482 1.00 98.25 92 CYS A C 1
ATOM 744 O O . CYS A 1 92 ? 1.814 -7.232 5.398 1.00 98.25 92 CYS A O 1
ATOM 746 N N . GLY A 1 93 ? 2.569 -6.378 3.471 1.00 97.88 93 GLY A N 1
ATOM 747 C CA . GLY A 1 93 ? 3.740 -7.243 3.433 1.00 97.88 93 GLY A CA 1
ATOM 748 C C . GLY A 1 93 ? 4.506 -7.186 2.121 1.00 97.88 93 GLY A C 1
ATOM 749 O O . GLY A 1 93 ? 4.034 -6.655 1.112 1.00 97.88 93 GLY A O 1
ATOM 750 N N . CYS A 1 94 ? 5.705 -7.759 2.146 1.00 98.44 94 CYS A N 1
ATOM 751 C CA . CYS A 1 94 ? 6.515 -7.964 0.952 1.00 98.44 94 CYS A CA 1
ATOM 752 C C . CYS A 1 94 ? 6.252 -9.337 0.327 1.00 98.44 94 CYS A C 1
ATOM 754 O O . CYS A 1 94 ? 5.838 -10.277 1.009 1.00 98.44 94 CYS A O 1
ATOM 756 N N . HIS A 1 95 ? 6.561 -9.490 -0.962 1.00 97.81 95 HIS A N 1
ATOM 757 C CA . HIS A 1 95 ? 6.526 -10.810 -1.589 1.00 97.81 95 HIS A CA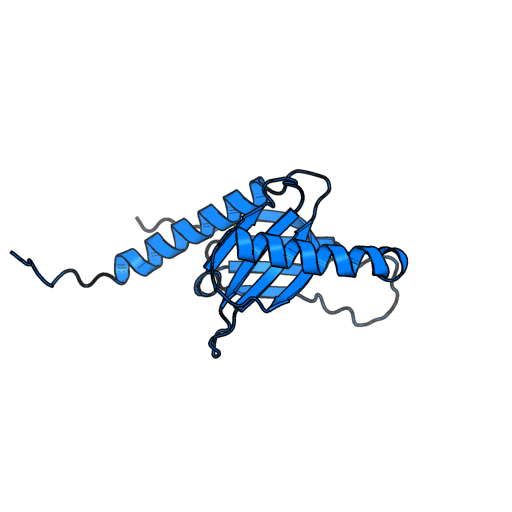 1
ATOM 758 C C . HIS A 1 95 ? 7.635 -11.715 -1.001 1.00 97.81 95 HIS A C 1
ATOM 760 O O . HIS A 1 95 ? 8.804 -11.318 -0.988 1.00 97.81 95 HIS A O 1
ATOM 766 N N . PRO A 1 96 ? 7.339 -12.961 -0.581 1.00 96.25 96 PRO A N 1
ATOM 767 C CA . PRO A 1 96 ? 8.280 -13.803 0.170 1.00 96.25 96 PRO A CA 1
ATOM 768 C C . PRO A 1 96 ? 9.521 -14.213 -0.631 1.00 96.25 96 PRO A C 1
ATOM 770 O O . PRO A 1 96 ? 10.575 -14.469 -0.059 1.00 96.25 96 PRO A O 1
ATOM 773 N N . ARG A 1 97 ? 9.407 -14.272 -1.964 1.00 96.56 97 ARG A N 1
ATOM 774 C CA . ARG A 1 97 ? 10.518 -14.621 -2.871 1.00 96.56 97 ARG A CA 1
ATOM 775 C C . ARG A 1 97 ? 11.189 -13.414 -3.525 1.00 96.56 97 ARG A C 1
ATOM 777 O O . ARG A 1 97 ? 12.162 -13.589 -4.246 1.00 96.56 97 ARG A O 1
ATOM 784 N N . ASN A 1 98 ? 10.632 -12.217 -3.353 1.00 96.56 98 ASN A N 1
ATOM 785 C CA . ASN A 1 98 ? 11.172 -11.004 -3.957 1.00 96.56 98 ASN A CA 1
ATOM 786 C C . ASN A 1 98 ? 10.760 -9.788 -3.124 1.00 96.56 98 ASN A C 1
ATOM 788 O O . ASN A 1 98 ? 9.697 -9.204 -3.333 1.00 96.56 98 ASN A O 1
ATOM 792 N N . SER A 1 99 ? 11.611 -9.404 -2.178 1.00 97.75 99 SER A N 1
ATOM 793 C CA . SER A 1 99 ? 11.313 -8.315 -1.251 1.00 97.75 99 SER A CA 1
ATOM 794 C C . SER A 1 99 ? 11.252 -6.937 -1.906 1.00 97.75 99 SER A C 1
ATOM 796 O O . SER A 1 99 ? 10.858 -5.999 -1.226 1.00 97.75 99 SER A O 1
ATOM 798 N N . CYS A 1 100 ? 11.587 -6.797 -3.191 1.00 97.81 100 CYS A N 1
ATOM 799 C CA . CYS A 1 100 ? 11.397 -5.556 -3.942 1.00 97.81 100 CYS A CA 1
ATOM 800 C C . CYS A 1 100 ? 9.922 -5.226 -4.187 1.00 97.81 100 CYS A C 1
ATOM 802 O O . CYS A 1 100 ? 9.606 -4.092 -4.525 1.00 97.81 100 CYS A O 1
ATOM 804 N N . TYR A 1 101 ? 9.016 -6.194 -4.024 1.00 98.25 101 TYR A N 1
ATOM 805 C CA . TYR A 1 101 ? 7.575 -5.973 -4.111 1.00 98.25 101 TYR A CA 1
ATOM 806 C C . TYR A 1 101 ? 6.978 -5.818 -2.722 1.00 98.25 101 TYR A C 1
ATOM 808 O O . TYR A 1 101 ? 7.187 -6.667 -1.854 1.00 98.25 101 TYR A O 1
ATOM 816 N N . PHE A 1 102 ? 6.148 -4.794 -2.563 1.00 98.62 102 PHE A N 1
ATOM 817 C CA . PHE A 1 102 ? 5.356 -4.546 -1.366 1.00 98.62 102 PHE A CA 1
ATOM 818 C C . PHE A 1 102 ? 3.909 -4.247 -1.734 1.00 98.62 102 PHE A C 1
ATOM 820 O O . PHE A 1 102 ? 3.614 -3.715 -2.806 1.00 98.62 102 PHE A O 1
ATOM 827 N N . GLY A 1 103 ? 2.993 -4.608 -0.847 1.00 98.50 103 GLY A N 1
ATOM 828 C CA . GLY A 1 103 ? 1.609 -4.208 -0.977 1.00 98.50 103 GLY A CA 1
ATOM 829 C C . GLY A 1 103 ? 0.914 -4.108 0.363 1.00 98.50 103 GLY A C 1
ATOM 830 O O . GLY A 1 103 ? 1.351 -4.679 1.362 1.00 98.50 103 GLY A O 1
ATOM 831 N N . PHE A 1 104 ? -0.200 -3.391 0.357 1.00 98.56 104 PHE A N 1
ATOM 832 C CA . PHE A 1 104 ? -1.119 -3.323 1.483 1.00 98.56 104 PHE A CA 1
ATOM 833 C C . PHE A 1 104 ? -2.561 -3.451 1.001 1.00 98.56 104 PHE A C 1
ATOM 835 O O . PHE A 1 104 ? -2.869 -3.166 -0.159 1.00 98.56 104 PHE A O 1
ATOM 842 N N . ILE A 1 105 ? -3.432 -3.929 1.885 1.00 98.44 105 ILE A N 1
ATOM 843 C CA . ILE A 1 105 ? -4.850 -4.161 1.627 1.00 98.44 105 ILE A CA 1
ATOM 844 C C . ILE A 1 105 ? -5.667 -3.128 2.390 1.00 98.44 105 ILE A C 1
ATOM 846 O O . ILE A 1 105 ? -5.511 -2.983 3.605 1.00 98.44 105 ILE A O 1
ATOM 850 N N . THR A 1 106 ? -6.566 -2.448 1.685 1.00 97.75 106 THR A N 1
ATOM 851 C CA . THR A 1 106 ? -7.552 -1.545 2.278 1.00 97.75 106 THR A CA 1
ATOM 852 C C . THR A 1 106 ? -8.959 -2.116 2.187 1.00 97.75 106 THR A C 1
ATOM 854 O O . THR A 1 106 ? -9.316 -2.791 1.218 1.00 97.75 106 THR A O 1
ATOM 857 N N . LYS A 1 107 ? -9.774 -1.828 3.201 1.00 97.19 107 LYS A N 1
ATOM 858 C CA . LYS A 1 107 ? -11.221 -2.026 3.192 1.00 97.19 107 LYS A CA 1
ATOM 859 C C . LYS A 1 107 ? -11.898 -0.790 2.609 1.00 97.19 107 LYS A C 1
ATOM 861 O O . LYS A 1 107 ? -11.577 0.339 2.977 1.00 97.19 107 LYS A O 1
ATOM 866 N N . HIS A 1 108 ? -12.861 -1.004 1.719 1.00 94.12 108 HIS A N 1
ATOM 867 C CA . HIS A 1 108 ? -13.691 0.080 1.216 1.00 94.12 108 HIS A CA 1
ATOM 868 C C . HIS A 1 108 ? -14.513 0.686 2.373 1.00 94.12 108 HIS A C 1
ATOM 870 O O . HIS A 1 108 ? -15.124 -0.065 3.134 1.00 94.12 108 HIS A O 1
ATOM 876 N N . PRO A 1 109 ? -14.591 2.023 2.510 1.00 89.44 109 PRO A N 1
ATOM 877 C CA . PRO A 1 109 ? -15.199 2.662 3.683 1.00 89.44 109 PRO A CA 1
ATOM 878 C C . PRO A 1 109 ? -16.697 2.361 3.849 1.00 89.44 109 PRO A C 1
ATOM 880 O O . PRO A 1 109 ? -17.211 2.415 4.960 1.00 89.44 109 PRO A O 1
ATOM 883 N N . VAL A 1 110 ? -17.390 2.040 2.752 1.00 92.00 110 VAL A N 1
ATOM 884 C CA . VAL A 1 110 ? -18.850 1.803 2.729 1.00 92.00 110 VAL A CA 1
ATOM 885 C C . VAL A 1 110 ? -19.225 0.383 2.290 1.00 92.00 110 VAL A C 1
ATOM 887 O O . VAL A 1 110 ? -20.289 -0.117 2.632 1.00 92.00 110 VAL A O 1
ATOM 890 N N . LEU A 1 111 ? -18.365 -0.288 1.523 1.00 93.31 111 LEU A N 1
ATOM 891 C CA . LEU A 1 111 ? -18.708 -1.544 0.853 1.00 93.31 111 LEU A CA 1
ATOM 892 C C . LEU A 1 111 ? -17.911 -2.671 1.497 1.00 93.31 111 LEU A C 1
ATOM 894 O O . LEU A 1 111 ? -16.781 -2.463 1.934 1.00 93.31 111 LEU A O 1
ATOM 898 N N . SER A 1 112 ? -18.453 -3.886 1.491 1.00 92.69 112 SER A N 1
ATOM 899 C CA . SER A 1 112 ? -17.713 -5.080 1.916 1.00 92.69 112 SER A CA 1
ATOM 900 C C . SER A 1 112 ? -16.760 -5.556 0.809 1.00 92.69 112 SER A C 1
ATOM 902 O O . SER A 1 112 ? -16.905 -6.648 0.266 1.00 92.69 112 SER A O 1
ATOM 904 N N . ARG A 1 113 ? -15.836 -4.679 0.399 1.00 96.94 113 ARG A N 1
ATOM 905 C CA . ARG A 1 113 ? -14.853 -4.913 -0.668 1.00 96.94 113 ARG A CA 1
ATOM 906 C C . ARG A 1 113 ? -13.463 -4.530 -0.191 1.00 96.94 113 ARG A C 1
ATOM 908 O O . ARG A 1 113 ? -13.312 -3.636 0.645 1.00 96.94 113 ARG A O 1
ATOM 915 N N . PHE A 1 114 ? -12.459 -5.172 -0.774 1.00 98.12 114 PHE A N 1
ATOM 916 C CA . PHE A 1 114 ? -11.060 -4.957 -0.434 1.00 98.12 114 PHE A CA 1
ATOM 917 C C . PHE A 1 114 ? -10.245 -4.667 -1.687 1.00 98.12 114 PHE A C 1
ATOM 919 O O . PHE A 1 114 ? -10.497 -5.238 -2.748 1.00 98.12 114 PHE A O 1
ATOM 926 N N . ALA A 1 115 ? -9.241 -3.808 -1.562 1.00 98.44 115 ALA A N 1
ATOM 927 C CA . ALA A 1 115 ? -8.300 -3.521 -2.633 1.00 98.44 115 ALA A CA 1
ATOM 928 C C . ALA A 1 115 ? -6.871 -3.719 -2.135 1.00 98.44 115 ALA A C 1
ATOM 930 O O . ALA A 1 115 ? -6.514 -3.246 -1.062 1.00 98.44 115 ALA A O 1
ATOM 931 N N . CYS A 1 116 ? -6.049 -4.405 -2.924 1.00 98.62 116 CYS A N 1
ATOM 932 C CA . CYS A 1 116 ? -4.613 -4.473 -2.707 1.00 98.62 116 CYS A CA 1
ATOM 933 C C . CYS A 1 116 ? -3.916 -3.436 -3.589 1.00 98.62 116 CYS A C 1
ATOM 935 O O . CYS A 1 116 ? -4.147 -3.391 -4.800 1.00 98.62 116 CYS A O 1
ATOM 937 N N . HIS A 1 117 ? -3.059 -2.620 -2.983 1.00 98.19 117 HIS A N 1
ATOM 938 C CA . HIS A 1 117 ? -2.255 -1.595 -3.641 1.00 98.19 117 HIS A CA 1
ATOM 939 C C . HIS A 1 117 ? -0.805 -2.072 -3.683 1.00 98.19 117 HIS A C 1
ATOM 941 O O . HIS A 1 117 ? -0.241 -2.387 -2.637 1.00 98.19 117 HIS A O 1
ATOM 947 N N . VAL A 1 118 ? -0.218 -2.163 -4.878 1.00 98.19 118 VAL A N 1
ATOM 948 C CA . VAL A 1 118 ? 1.085 -2.810 -5.089 1.00 98.19 118 VAL A CA 1
ATOM 949 C C . VAL A 1 118 ? 2.125 -1.806 -5.565 1.00 98.19 118 VAL A C 1
ATOM 951 O O . VAL A 1 118 ? 1.888 -1.029 -6.495 1.00 98.19 118 VAL A O 1
ATOM 954 N N . PHE A 1 119 ? 3.295 -1.886 -4.942 1.00 97.62 119 PHE A N 1
ATOM 955 C CA . PHE A 1 119 ? 4.458 -1.043 -5.166 1.00 97.62 119 PHE A CA 1
ATOM 956 C C . PHE A 1 119 ? 5.696 -1.902 -5.420 1.00 97.62 119 PHE A C 1
ATOM 958 O O . PHE A 1 119 ? 5.764 -3.065 -5.006 1.00 97.62 119 PHE A O 1
ATOM 965 N N . VAL A 1 120 ? 6.678 -1.314 -6.094 1.00 96.88 120 VAL A N 1
ATOM 966 C CA . VAL A 1 120 ? 7.986 -1.921 -6.332 1.00 96.88 120 VAL A CA 1
ATOM 967 C C . VAL A 1 120 ? 9.096 -0.888 -6.154 1.00 96.88 120 VAL A C 1
ATOM 969 O O . VAL A 1 120 ? 8.880 0.303 -6.381 1.00 96.88 120 VAL A O 1
ATOM 972 N N . SER A 1 121 ? 10.285 -1.339 -5.772 1.00 96.00 121 SER A N 1
ATOM 973 C CA . SER A 1 121 ? 11.517 -0.551 -5.840 1.00 96.00 121 SER A CA 1
ATOM 974 C C . SER A 1 121 ? 12.676 -1.412 -6.353 1.00 96.00 121 SER A C 1
ATOM 976 O O . SER A 1 121 ? 12.514 -2.608 -6.597 1.00 96.00 121 SER A O 1
ATOM 978 N N . GLN A 1 122 ? 13.839 -0.797 -6.581 1.00 94.69 122 GLN A N 1
ATOM 979 C CA . GLN A 1 122 ? 15.057 -1.534 -6.944 1.00 94.69 122 GLN A CA 1
ATOM 980 C C . GLN A 1 122 ? 15.663 -2.266 -5.740 1.00 94.69 122 GLN A C 1
ATOM 982 O O . GLN A 1 122 ? 16.329 -3.286 -5.900 1.00 94.69 122 GLN A O 1
ATOM 987 N N . GLU A 1 123 ? 15.409 -1.755 -4.538 1.00 96.69 123 GLU A N 1
ATOM 988 C CA . GLU A 1 123 ? 15.911 -2.296 -3.283 1.00 96.69 123 GLU A CA 1
ATOM 989 C C . GLU A 1 123 ? 14.827 -3.095 -2.554 1.00 96.69 123 GLU A C 1
ATOM 991 O O . GLU A 1 123 ? 13.722 -3.320 -3.046 1.00 96.69 123 GLU A O 1
ATOM 996 N N . SER A 1 124 ? 15.146 -3.589 -1.364 1.00 97.88 124 SER A N 1
ATOM 997 C CA . SER A 1 124 ? 14.159 -4.261 -0.529 1.00 97.88 124 SER A CA 1
ATOM 998 C C . SER A 1 124 ? 13.114 -3.265 -0.023 1.00 97.88 124 SER A C 1
ATOM 1000 O O . SER A 1 124 ? 13.454 -2.241 0.556 1.00 97.88 124 SER A O 1
ATOM 1002 N N . MET A 1 125 ? 11.836 -3.618 -0.131 1.00 98.38 125 MET A N 1
ATOM 1003 C CA . MET A 1 125 ? 10.716 -2.855 0.426 1.00 98.38 125 MET A CA 1
ATOM 1004 C C . MET A 1 125 ? 10.402 -3.218 1.887 1.00 98.38 125 MET A C 1
ATOM 1006 O O . MET A 1 125 ? 9.387 -2.783 2.427 1.00 98.38 125 MET A O 1
ATOM 1010 N N . ARG A 1 126 ? 11.246 -4.019 2.555 1.00 98.31 126 ARG A N 1
ATOM 1011 C CA . ARG A 1 126 ? 11.068 -4.339 3.985 1.00 98.31 126 ARG A CA 1
ATOM 1012 C C . ARG A 1 126 ? 10.991 -3.098 4.887 1.00 98.31 126 ARG A C 1
ATOM 1014 O O . ARG A 1 126 ? 10.087 -3.093 5.713 1.00 98.31 126 ARG A O 1
ATOM 1021 N N . PRO A 1 127 ? 11.804 -2.037 4.700 1.00 98.56 127 PRO A N 1
ATOM 1022 C CA . PRO A 1 127 ? 11.680 -0.821 5.509 1.00 98.56 127 PRO A CA 1
ATOM 1023 C C . PRO A 1 127 ? 10.295 -0.169 5.394 1.00 98.56 127 PRO A C 1
ATOM 1025 O O . PRO A 1 127 ? 9.728 0.273 6.389 1.00 98.56 127 PRO A O 1
ATOM 1028 N N . VAL A 1 128 ? 9.703 -0.184 4.192 1.00 98.44 128 VAL A N 1
ATOM 1029 C CA . VAL A 1 128 ? 8.327 0.287 3.969 1.00 98.44 128 VAL A CA 1
ATOM 1030 C C . VAL A 1 128 ? 7.335 -0.594 4.731 1.00 98.44 128 VAL A C 1
ATOM 1032 O O . VAL A 1 128 ? 6.471 -0.081 5.437 1.00 98.44 128 VAL A O 1
ATOM 1035 N N . ALA A 1 129 ? 7.467 -1.920 4.623 1.00 98.25 129 ALA A N 1
ATOM 1036 C CA . ALA A 1 129 ? 6.588 -2.861 5.315 1.00 98.25 129 ALA A CA 1
ATOM 1037 C C . ALA A 1 129 ? 6.670 -2.735 6.844 1.00 98.25 129 ALA A C 1
ATOM 1039 O O . ALA A 1 129 ? 5.641 -2.765 7.512 1.00 98.25 129 ALA A O 1
ATOM 1040 N N . GLU A 1 130 ? 7.872 -2.555 7.390 1.00 98.06 130 GLU A N 1
ATOM 1041 C CA . GLU A 1 130 ? 8.112 -2.323 8.816 1.00 98.06 130 GLU A CA 1
ATOM 1042 C C . GLU A 1 130 ? 7.514 -0.988 9.272 1.00 98.06 130 GLU A C 1
ATOM 1044 O O . GLU A 1 130 ? 6.870 -0.932 10.317 1.00 98.06 130 GLU A O 1
ATOM 1049 N N . CYS A 1 131 ? 7.650 0.073 8.471 1.00 98.25 131 CYS A N 1
ATOM 1050 C CA . CYS A 1 131 ? 7.067 1.379 8.765 1.00 98.25 131 CYS A CA 1
ATOM 1051 C C . CYS A 1 131 ? 5.530 1.345 8.777 1.00 98.25 131 CYS A C 1
ATOM 1053 O O . CYS A 1 131 ? 4.908 1.878 9.697 1.00 98.25 131 CYS A O 1
ATOM 1055 N N . VAL A 1 132 ? 4.905 0.682 7.794 1.00 97.88 132 VAL A N 1
ATOM 1056 C CA . VAL A 1 132 ? 3.445 0.480 7.781 1.00 97.88 132 VAL A CA 1
ATOM 1057 C C . VAL A 1 132 ? 3.010 -0.404 8.948 1.00 97.88 132 VAL A C 1
ATOM 1059 O O . VAL A 1 132 ? 2.028 -0.084 9.610 1.00 97.88 132 VAL A O 1
ATOM 1062 N N . GLY A 1 133 ? 3.747 -1.479 9.241 1.00 95.31 133 GLY A N 1
ATOM 1063 C CA . GLY A 1 133 ? 3.472 -2.360 10.378 1.00 95.31 133 GLY A CA 1
ATOM 1064 C C . GLY A 1 133 ? 3.539 -1.629 11.720 1.00 95.31 133 GLY A C 1
ATOM 1065 O O . GLY A 1 133 ? 2.650 -1.805 12.550 1.00 95.31 133 GLY A O 1
ATOM 1066 N N . ARG A 1 134 ? 4.530 -0.747 11.901 1.00 95.31 134 ARG A N 1
ATOM 1067 C CA . ARG A 1 134 ? 4.637 0.136 13.069 1.00 95.31 134 ARG A CA 1
ATOM 1068 C C . ARG A 1 134 ? 3.425 1.056 13.180 1.00 95.31 134 ARG A C 1
ATOM 1070 O O . ARG A 1 134 ? 2.787 1.072 14.226 1.00 95.31 134 ARG A O 1
ATOM 1077 N N . ALA A 1 135 ? 3.075 1.773 12.110 1.00 94.94 135 ALA A N 1
ATOM 1078 C CA . ALA A 1 135 ? 1.917 2.670 12.116 1.00 94.94 135 ALA A CA 1
ATOM 1079 C C . ALA A 1 135 ? 0.607 1.923 12.416 1.00 94.94 135 ALA A C 1
ATOM 1081 O O . ALA A 1 135 ? -0.230 2.413 13.169 1.00 94.94 135 ALA A O 1
ATOM 1082 N N . PHE A 1 136 ? 0.453 0.717 11.864 1.00 90.81 136 PHE A N 1
ATOM 1083 C CA . PHE A 1 136 ? -0.689 -0.155 12.120 1.00 90.81 136 PHE A CA 1
ATOM 1084 C C . PHE A 1 136 ? -0.752 -0.573 13.594 1.00 90.81 136 PHE A C 1
ATOM 1086 O O . PHE A 1 136 ? -1.797 -0.441 14.224 1.00 90.81 136 PHE A O 1
ATOM 1093 N N . GLN A 1 137 ? 0.366 -1.010 14.177 1.00 89.00 137 GLN A N 1
ATOM 1094 C CA . GLN A 1 137 ? 0.433 -1.397 15.585 1.00 89.00 137 GLN A CA 1
ATOM 1095 C C . GLN A 1 137 ? 0.160 -0.218 16.529 1.00 89.00 137 GLN A C 1
ATOM 1097 O O . GLN A 1 137 ? -0.647 -0.359 17.445 1.00 89.00 137 GLN A O 1
ATOM 1102 N N . GLU A 1 138 ? 0.789 0.936 16.295 1.00 91.31 138 GLU A N 1
ATOM 1103 C CA . GLU A 1 138 ? 0.578 2.154 17.089 1.00 91.31 138 GLU A CA 1
ATOM 1104 C C . GLU A 1 138 ? -0.881 2.628 16.997 1.00 91.31 138 GLU A C 1
ATOM 1106 O O . GLU A 1 138 ? -1.505 2.912 18.018 1.00 91.31 138 GLU A O 1
ATOM 1111 N N . TYR A 1 139 ? -1.471 2.632 15.794 1.00 89.88 139 TYR A N 1
ATOM 1112 C CA . TYR A 1 139 ? -2.866 3.028 15.595 1.00 89.88 139 TYR A CA 1
ATOM 1113 C C . TYR A 1 139 ? -3.828 2.126 16.371 1.00 89.88 139 TYR A C 1
ATOM 1115 O O . TYR A 1 139 ? -4.733 2.623 17.044 1.00 89.88 139 TYR A O 1
ATOM 1123 N N . TYR A 1 140 ? -3.623 0.807 16.303 1.00 81.50 140 TYR A N 1
ATOM 1124 C CA . TYR A 1 140 ? -4.449 -0.166 17.015 1.00 81.50 140 TYR A CA 1
ATOM 1125 C C . TYR A 1 140 ? -4.277 -0.068 18.530 1.00 81.50 140 TYR A C 1
ATOM 1127 O O . TYR A 1 140 ? -5.275 -0.161 19.235 1.00 81.50 140 TYR A O 1
ATOM 1135 N N . GLN A 1 141 ? -3.066 0.167 19.039 1.00 81.06 141 GLN A N 1
ATOM 1136 C CA . GLN A 1 141 ? -2.861 0.425 20.466 1.00 81.06 141 GLN A CA 1
ATOM 1137 C C . GLN A 1 141 ? -3.646 1.671 20.900 1.00 81.06 141 GLN A C 1
ATOM 1139 O O . GLN A 1 141 ? -4.512 1.575 21.757 1.00 81.06 141 GLN A O 1
ATOM 1144 N N . GLU A 1 142 ? -3.479 2.813 20.231 1.00 80.94 142 GLU A N 1
ATOM 1145 C CA . GLU A 1 142 ? -4.158 4.052 20.638 1.00 80.94 142 GLU A CA 1
ATOM 1146 C C . GLU A 1 142 ? -5.690 4.018 20.498 1.00 80.94 142 GLU A C 1
ATOM 1148 O O . GLU A 1 142 ? -6.391 4.671 21.271 1.00 80.94 142 GLU A O 1
ATOM 1153 N N . HIS A 1 143 ? -6.224 3.290 19.513 1.00 71.62 143 HIS A N 1
ATOM 1154 C CA . HIS A 1 143 ? -7.652 3.333 19.175 1.00 71.62 143 HIS A CA 1
ATOM 1155 C C . HIS A 1 143 ? -8.437 2.099 19.634 1.00 71.62 143 HIS A C 1
ATOM 1157 O O . HIS A 1 143 ? -9.662 2.185 19.728 1.00 71.62 143 HIS A O 1
ATOM 1163 N N . LEU A 1 144 ? -7.778 0.975 19.947 1.00 64.19 144 LEU A N 1
ATOM 1164 C CA . LEU A 1 144 ? -8.425 -0.192 20.559 1.00 64.19 144 LEU A CA 1
ATOM 1165 C C . LEU A 1 144 ? -8.168 -0.320 22.062 1.00 64.19 144 LEU A C 1
ATOM 1167 O O . LEU A 1 144 ? -9.034 -0.875 22.733 1.00 64.19 144 LEU A O 1
ATOM 1171 N N . GLU A 1 145 ? -7.093 0.248 22.630 1.00 51.12 145 GLU A N 1
ATOM 1172 C CA . GLU A 1 145 ? -6.958 0.330 24.102 1.00 51.12 145 GLU A CA 1
ATOM 1173 C C . GLU A 1 145 ? -8.077 1.182 24.737 1.00 51.12 145 GLU A C 1
ATOM 1175 O O . GLU A 1 145 ? -8.363 1.041 25.922 1.00 51.12 145 GLU A O 1
ATOM 1180 N N . PHE A 1 146 ? -8.778 2.002 23.942 1.00 46.38 146 PHE A N 1
ATOM 1181 C CA . PHE A 1 146 ? -9.990 2.738 24.334 1.00 46.38 146 PHE A CA 1
ATOM 1182 C C . PHE A 1 146 ? -11.308 2.093 23.870 1.00 46.38 146 PHE A C 1
ATOM 1184 O O . PHE A 1 146 ? -12.379 2.602 24.197 1.00 46.38 146 PHE A O 1
ATOM 1191 N N . ALA A 1 147 ? -11.251 0.997 23.107 1.00 42.47 147 ALA A N 1
ATOM 1192 C CA . ALA A 1 147 ? -12.427 0.270 22.623 1.00 42.47 147 ALA A CA 1
ATOM 1193 C C . ALA A 1 147 ? -12.720 -1.005 23.428 1.00 42.47 14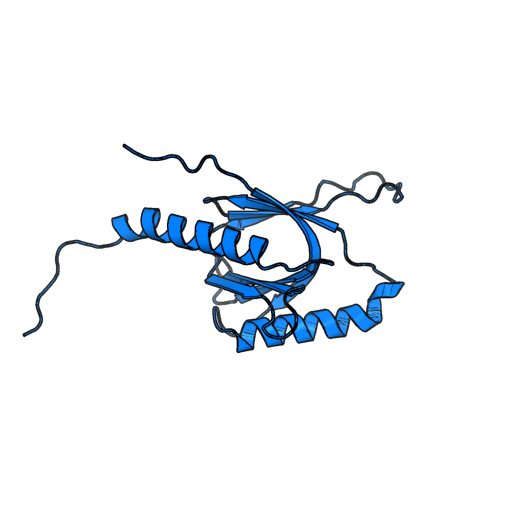7 ALA A C 1
ATOM 1195 O O . ALA A 1 147 ? -13.690 -1.696 23.125 1.00 42.47 147 ALA A O 1
ATOM 1196 N N . CYS A 1 148 ? -11.915 -1.318 24.446 1.00 39.47 148 CYS A N 1
ATOM 1197 C CA . CYS A 1 148 ? -12.269 -2.325 25.434 1.00 39.47 148 CYS A CA 1
ATOM 1198 C C . CYS A 1 148 ? -13.262 -1.705 26.428 1.00 39.47 148 CYS A C 1
ATOM 1200 O O . CYS A 1 148 ? -12.859 -0.828 27.198 1.00 39.47 148 CYS A O 1
ATOM 1202 N N . PRO A 1 149 ? -14.523 -2.168 26.505 1.00 42.19 149 PRO A N 1
ATOM 1203 C CA . PRO A 1 149 ? -15.208 -2.103 27.779 1.00 42.19 149 PRO A CA 1
ATOM 1204 C C . PRO A 1 149 ? -14.363 -2.956 28.727 1.00 42.19 149 PRO A C 1
ATOM 1206 O O . PRO A 1 149 ? -14.221 -4.167 28.559 1.00 42.19 149 PRO A O 1
ATOM 1209 N N . THR A 1 150 ? -13.719 -2.301 29.684 1.00 48.97 150 THR A N 1
ATOM 1210 C CA . THR A 1 150 ? -13.488 -2.976 30.956 1.00 48.97 150 THR A CA 1
ATOM 1211 C C . THR A 1 150 ? -14.883 -3.119 31.542 1.00 48.97 150 THR A C 1
ATOM 1213 O O . THR A 1 150 ? -15.563 -2.102 31.600 1.00 48.97 150 THR A O 1
ATOM 1216 N N . GLU A 1 151 ? -15.267 -4.342 31.912 1.00 45.28 151 GLU A N 1
ATOM 1217 C CA . GLU A 1 151 ? -16.604 -4.790 32.361 1.00 45.28 151 GLU A CA 1
ATOM 1218 C C . GLU A 1 151 ? -17.287 -5.666 31.306 1.00 45.28 151 GLU A C 1
ATOM 1220 O O . GLU A 1 151 ? -18.024 -5.165 30.463 1.00 45.28 151 GLU A O 1
ATOM 1225 N N . ASP A 1 152 ? -16.931 -6.965 31.322 1.00 45.69 152 ASP A N 1
ATOM 1226 C CA . ASP A 1 152 ? -17.851 -8.123 31.310 1.00 45.69 152 ASP A CA 1
ATOM 1227 C C . ASP A 1 152 ? -17.226 -9.379 30.640 1.00 45.69 152 ASP A C 1
ATOM 1229 O O . ASP A 1 152 ? -16.831 -9.318 29.482 1.00 45.69 152 ASP A O 1
ATOM 1233 N N . ILE A 1 153 ? -17.112 -10.593 31.210 1.00 47.94 153 ILE A N 1
ATOM 1234 C CA . ILE A 1 153 ? -17.339 -11.203 32.541 1.00 47.94 153 ILE A CA 1
ATOM 1235 C C . ILE A 1 153 ? -16.610 -12.566 32.485 1.00 47.94 153 ILE A C 1
ATOM 1237 O O . ILE A 1 153 ? -16.512 -13.174 31.418 1.00 47.94 153 ILE A O 1
ATOM 1241 N N . TYR A 1 154 ? -16.124 -13.060 33.622 1.00 48.69 154 TYR A N 1
ATOM 1242 C CA . TYR A 1 154 ? -15.814 -14.473 33.862 1.00 48.69 154 TYR A CA 1
ATOM 1243 C C . TYR A 1 154 ? -16.792 -15.422 33.144 1.00 48.69 154 TYR A C 1
ATOM 1245 O O . TYR A 1 154 ? -18.005 -15.281 33.292 1.00 48.69 154 TYR A O 1
ATOM 1253 N N . LEU A 1 155 ? -16.270 -16.427 32.445 1.00 41.91 155 LEU A N 1
ATOM 1254 C CA . LEU A 1 155 ? -16.979 -17.694 32.303 1.00 41.91 155 LEU A CA 1
ATOM 1255 C C . LEU A 1 155 ? -16.126 -18.778 32.958 1.00 41.91 155 LEU A C 1
ATOM 1257 O O . LEU A 1 155 ? -14.979 -18.995 32.563 1.00 41.91 155 LEU A O 1
ATOM 1261 N N . GLU A 1 156 ? -16.714 -19.344 34.011 1.00 47.06 156 GLU A N 1
ATOM 1262 C CA . GLU A 1 156 ? -16.341 -20.595 34.678 1.00 47.06 156 GLU A CA 1
ATOM 1263 C C . GLU A 1 156 ? -16.189 -21.762 33.694 1.00 47.06 156 GLU A C 1
ATOM 1265 O O . GLU A 1 156 ? -16.953 -21.818 32.698 1.00 47.06 156 GLU A O 1
#

Organism: NCBI:txid8663

Sequence (156 aa):
LKRNPCWVEHFNVQFLGSVEVPYHQGNGILCAAMQKIATTRKLTVHLRPPSTCDLEISLQGINRVQTANEYRQDEEMERCSHFFQMKNVSFCGCHPRNSCYFGFITKHPVLSRFACHVFVSQESMRPVAECVGRAFQEYYQEHLEFACPTEDIYLE

Radius of gyration: 17.73 Å; chains: 1; bounding box: 35×43×58 Å

pLDDT: mean 85.28, std 18.6, range [39.47, 98.62]

Foldseek 3Di:
DDDDQPDKDKDWWFWQDKDWFPDQDDLVRQQVRQVVSVVVCVVCCVPDPTFIWIWIFTLQFIKTWTDDDPPDPDPDPDRDIDTAGLVQWRYWDANPVDQQKIWTKGADPPDRIIMITIIGDPDGCVVVRVRSVVSNVVNCCVPVVVVDPPDDDDDD

Secondary structure (DSSP, 8-state):
-------EEEEEEEEEEEEEESSS--HHHHHHHHHHHHHHHHHHTTTSPPEEEEEEEETTEEEEEEPPPTT---TT----EEEEEGGGEEEEEEETTEEEEEEEEEE-SSSS-EEEE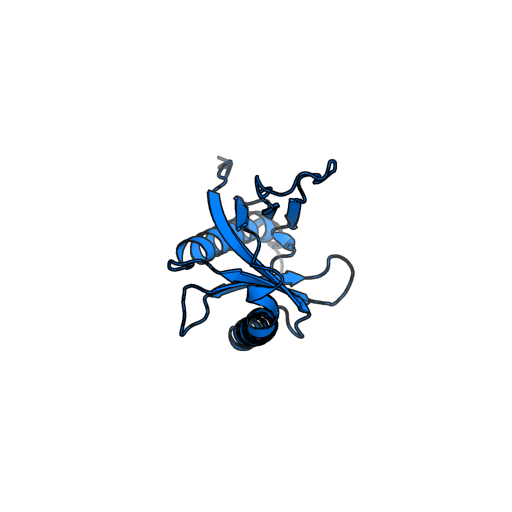EEE-SS--HHHHHHHHHHHHHHHHHHHTTT--S------